Protein AF-A0A4R6VI00-F1 (afdb_monomer_lite)

Organism: NCBI:txid663603

Sequence (120 aa):
MITNRDLDVIGLRDLDGFAAPARTASPDEVTYELLREVPPSRDGWSLLCRRNGRVSWSMPLAPRGAAPRVRPAVAQAVAVRVLTEQGVFVSGWNHVAGTDDVTDEHFVARRPHAAPILPV

Radius of gyration: 21.89 Å; chains: 1; bounding box: 39×68×44 Å

Foldseek 3Di:
DDDDDDDDDDDDDDDDDDPDPPPPCDQFFKKKKWFQFDPPDQLGIKIFIDGPNHTPDMDRCCVQPPGNPDDPVVSQVSNQVVCVVVVAHWPDWDWDCDPDPGTPTMTMTGGPPDDPPDDD

pLDDT: mean 71.73, std 20.78, range [34.47, 93.62]

Structure (mmCIF, N/CA/C/O backbone):
data_AF-A0A4R6VI00-F1
#
_entry.id   AF-A0A4R6VI00-F1
#
loop_
_atom_site.group_PDB
_atom_site.id
_atom_site.type_symbol
_atom_site.label_atom_id
_atom_site.label_alt_id
_atom_site.label_comp_id
_atom_site.label_asym_id
_atom_site.label_entity_id
_atom_site.label_seq_id
_atom_site.pdbx_PDB_ins_code
_atom_site.Cartn_x
_atom_site.Cartn_y
_atom_site.Cartn_z
_atom_site.occupancy
_atom_site.B_iso_or_equiv
_atom_site.auth_seq_id
_atom_site.auth_comp_id
_atom_site.auth_asym_id
_atom_site.auth_atom_id
_atom_site.pdbx_PDB_model_num
ATOM 1 N N . MET A 1 1 ? 21.320 57.797 32.669 1.00 36.22 1 MET A N 1
ATOM 2 C CA . MET A 1 1 ? 22.349 56.748 32.823 1.00 36.22 1 MET A CA 1
ATOM 3 C C . MET A 1 1 ? 21.803 55.508 32.125 1.00 36.22 1 MET A C 1
ATOM 5 O O . MET A 1 1 ? 20.721 55.097 32.514 1.00 36.22 1 MET A O 1
ATOM 9 N N . ILE A 1 2 ? 22.519 55.025 31.089 1.00 42.50 2 ILE A N 1
ATOM 10 C CA . ILE A 1 2 ? 22.204 53.926 30.130 1.00 42.50 2 ILE A CA 1
ATOM 11 C C . ILE A 1 2 ? 20.998 54.198 29.193 1.00 42.50 2 ILE A C 1
ATOM 13 O O . ILE A 1 2 ? 19.931 54.529 29.685 1.00 42.50 2 ILE A O 1
ATOM 17 N N . THR A 1 3 ? 21.019 53.986 27.865 1.00 42.72 3 THR A N 1
ATOM 18 C CA . THR A 1 3 ? 21.888 54.415 26.732 1.00 42.72 3 THR A CA 1
ATOM 19 C C . THR A 1 3 ? 21.139 54.116 25.412 1.00 42.72 3 THR A C 1
ATOM 21 O O . THR A 1 3 ? 20.257 53.267 25.390 1.00 42.72 3 THR A O 1
ATOM 24 N N . ASN A 1 4 ? 21.510 54.826 24.340 1.00 40.28 4 ASN A N 1
ATOM 25 C CA . ASN A 1 4 ? 21.042 54.737 22.944 1.00 40.28 4 ASN A CA 1
ATOM 26 C C . ASN A 1 4 ? 21.112 53.349 22.255 1.00 40.28 4 ASN A C 1
ATOM 28 O O . ASN A 1 4 ? 21.954 52.537 22.635 1.00 40.28 4 ASN A O 1
ATOM 32 N N . ARG A 1 5 ? 20.402 53.274 21.103 1.00 44.25 5 ARG A N 1
ATOM 33 C CA . ARG A 1 5 ? 20.528 52.385 19.911 1.00 44.25 5 ARG A CA 1
ATOM 34 C C . ARG A 1 5 ? 19.701 51.093 19.986 1.00 44.25 5 ARG A C 1
ATOM 36 O O . ARG A 1 5 ? 19.936 50.280 20.863 1.00 44.25 5 ARG A O 1
ATOM 43 N N . ASP A 1 6 ? 18.679 50.872 19.161 1.00 47.03 6 ASP A N 1
ATOM 44 C CA . ASP A 1 6 ? 18.647 51.036 17.701 1.00 47.03 6 ASP A CA 1
ATOM 45 C C . ASP A 1 6 ? 17.244 51.444 17.201 1.00 47.03 6 ASP A C 1
ATOM 47 O O . ASP A 1 6 ? 16.224 50.901 17.625 1.00 47.03 6 ASP A O 1
ATOM 51 N N . LEU A 1 7 ? 17.228 52.433 16.312 1.00 44.97 7 LEU A N 1
ATOM 52 C CA . LEU A 1 7 ? 16.102 52.914 15.512 1.00 44.97 7 LEU A CA 1
ATOM 53 C C . LEU A 1 7 ? 16.309 52.392 14.077 1.00 44.97 7 LEU A C 1
ATOM 55 O O . LEU A 1 7 ? 17.442 52.101 13.710 1.00 44.97 7 LEU A O 1
ATOM 59 N N . ASP A 1 8 ? 15.224 52.391 13.301 1.00 43.56 8 ASP A N 1
ATOM 60 C CA . ASP A 1 8 ? 15.096 52.173 11.847 1.00 43.56 8 ASP A CA 1
ATOM 61 C C . ASP A 1 8 ? 14.658 50.765 11.388 1.00 43.56 8 ASP A C 1
ATOM 63 O O . ASP A 1 8 ? 15.335 49.762 11.575 1.00 43.56 8 ASP A O 1
ATOM 67 N N . VAL A 1 9 ? 13.388 50.624 10.971 1.00 38.69 9 VAL A N 1
ATOM 68 C CA . VAL A 1 9 ? 12.886 50.862 9.591 1.00 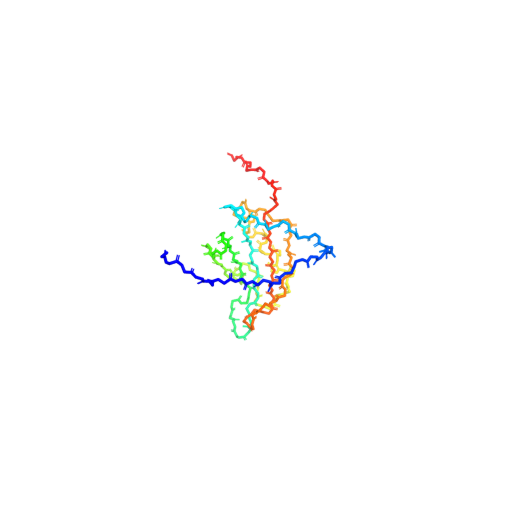38.69 9 VAL A CA 1
ATOM 69 C C . VAL A 1 9 ? 13.310 49.695 8.700 1.00 38.69 9 VAL A C 1
ATOM 71 O O . VAL A 1 9 ? 14.484 49.480 8.450 1.00 38.69 9 VAL A O 1
ATOM 74 N N . ILE A 1 10 ? 12.385 48.800 8.356 1.00 40.91 10 ILE A N 1
ATOM 75 C CA . ILE A 1 10 ? 11.596 48.748 7.105 1.00 40.91 10 ILE A CA 1
ATOM 76 C C . ILE A 1 10 ? 10.419 47.793 7.403 1.00 40.91 10 ILE A C 1
ATOM 78 O O . ILE A 1 10 ? 10.645 46.754 8.010 1.00 4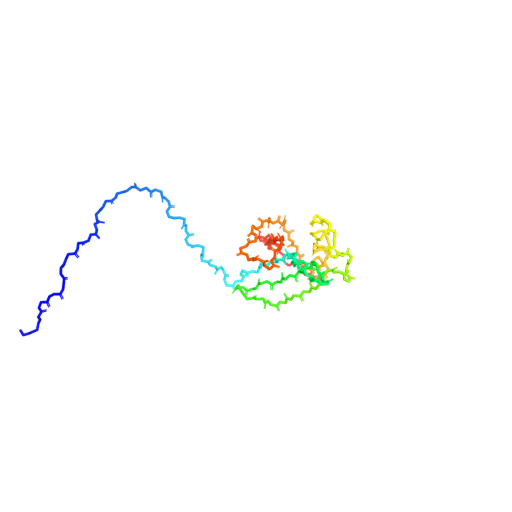0.91 10 ILE A O 1
ATOM 82 N N . GLY A 1 11 ? 9.148 47.969 7.049 1.00 35.41 11 GLY A N 1
ATOM 83 C CA . GLY A 1 11 ? 8.366 48.882 6.213 1.00 35.41 11 GLY A CA 1
ATOM 84 C C . GLY A 1 11 ? 6.962 48.240 6.192 1.00 35.41 11 GLY A C 1
ATOM 85 O O . GLY A 1 11 ? 6.840 47.031 6.039 1.00 35.41 11 GLY A O 1
ATOM 86 N N . LEU A 1 12 ? 5.931 48.891 6.725 1.00 38.78 12 LEU A N 1
ATOM 87 C CA . LEU A 1 12 ? 4.884 49.592 5.974 1.00 38.78 12 LEU A CA 1
ATOM 88 C C . LEU A 1 12 ? 4.499 48.950 4.620 1.00 38.78 12 LEU A C 1
ATOM 90 O O . LEU A 1 12 ? 5.336 48.920 3.722 1.00 38.78 12 LEU A O 1
ATOM 94 N N . ARG A 1 13 ? 3.186 48.667 4.475 1.00 36.41 13 ARG A N 1
ATOM 95 C CA . ARG A 1 13 ? 2.401 48.493 3.225 1.00 36.41 13 ARG A CA 1
ATOM 96 C C . ARG A 1 13 ? 2.624 47.181 2.474 1.00 36.41 13 ARG A C 1
ATOM 98 O O . ARG A 1 13 ? 3.738 46.710 2.368 1.00 36.41 13 ARG A O 1
ATOM 105 N N . ASP A 1 14 ? 1.648 46.555 1.844 1.00 37.06 14 ASP A N 1
ATOM 106 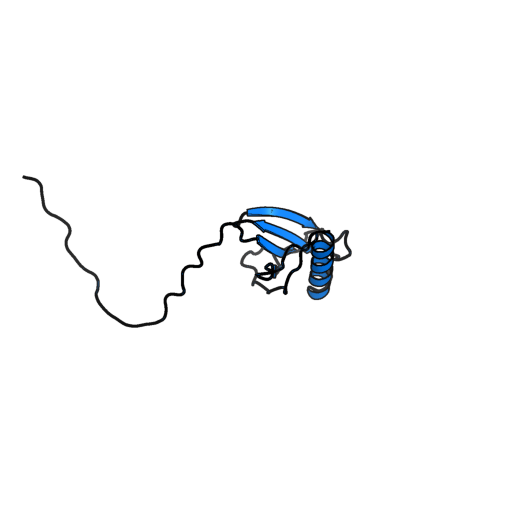C CA . ASP A 1 14 ? 0.194 46.675 1.702 1.00 37.06 14 ASP A CA 1
ATOM 107 C C . ASP A 1 14 ? -0.172 45.390 0.926 1.00 37.06 14 ASP A C 1
ATOM 109 O O . ASP A 1 14 ? 0.642 44.929 0.130 1.00 37.06 14 ASP A O 1
ATOM 113 N N . LEU A 1 15 ? -1.362 44.835 1.156 1.00 47.31 15 LEU A N 1
ATOM 114 C CA . LEU A 1 15 ? -2.135 44.041 0.188 1.00 47.31 15 LEU A CA 1
ATOM 115 C C . LEU A 1 15 ? -1.378 43.020 -0.694 1.00 47.31 15 LEU A C 1
ATOM 117 O O . LEU A 1 15 ? -0.999 43.352 -1.806 1.00 47.31 15 LEU A O 1
ATOM 121 N N . ASP A 1 16 ? -1.309 41.750 -0.283 1.00 40.22 16 ASP A N 1
ATOM 122 C CA . ASP A 1 16 ? -1.658 40.647 -1.196 1.00 40.22 16 ASP A CA 1
ATOM 123 C C . ASP A 1 16 ? -1.768 39.294 -0.476 1.00 40.22 16 ASP A C 1
ATOM 125 O O . ASP A 1 16 ? -0.883 38.887 0.272 1.00 40.22 16 ASP A O 1
ATOM 129 N N . GLY A 1 17 ? -2.874 38.596 -0.741 1.00 36.78 17 GLY A N 1
ATOM 130 C CA . GLY A 1 17 ? -2.971 37.138 -0.678 1.00 36.78 17 GLY A CA 1
ATOM 131 C C . GLY A 1 17 ? -2.881 36.459 0.691 1.00 36.78 17 GLY A C 1
ATOM 132 O O . GLY A 1 17 ? -1.803 36.104 1.146 1.00 36.78 17 GLY A O 1
ATOM 133 N N . PHE A 1 18 ? -4.047 36.160 1.279 1.00 34.47 18 PHE A N 1
ATOM 134 C CA . PHE A 1 18 ? -4.330 34.963 2.091 1.00 34.47 18 PHE A CA 1
ATOM 135 C C . PHE A 1 18 ? -3.094 34.162 2.553 1.00 34.47 18 PHE A C 1
ATOM 137 O O . PHE A 1 18 ? -2.713 33.167 1.931 1.00 34.47 18 PHE A O 1
ATOM 144 N N . ALA A 1 19 ? -2.508 34.543 3.690 1.00 37.38 19 ALA A N 1
ATOM 145 C CA . ALA A 1 19 ? -1.623 33.645 4.417 1.00 37.38 19 ALA A CA 1
ATOM 146 C C . ALA A 1 19 ? -2.465 32.436 4.848 1.00 37.38 19 ALA A C 1
ATOM 148 O O . ALA A 1 19 ? -3.330 32.541 5.721 1.00 37.38 19 ALA A O 1
ATOM 149 N N . ALA A 1 20 ? -2.271 31.309 4.158 1.00 44.16 20 ALA A N 1
ATOM 150 C CA . ALA A 1 20 ? -2.925 30.050 4.473 1.00 44.16 20 ALA A CA 1
ATOM 151 C C . ALA A 1 20 ? -2.788 29.771 5.979 1.00 44.16 20 ALA A C 1
ATOM 153 O O . ALA A 1 20 ? -1.702 29.991 6.528 1.00 44.16 20 ALA A O 1
ATOM 154 N N . PRO A 1 21 ? -3.846 29.297 6.667 1.00 40.94 21 PRO A N 1
ATOM 155 C CA . PRO A 1 21 ? -3.729 28.986 8.080 1.00 40.94 21 PRO A CA 1
ATOM 156 C C . PRO A 1 21 ? -2.604 27.966 8.234 1.00 40.94 21 PRO A C 1
ATOM 158 O O . PRO A 1 21 ? -2.632 26.905 7.602 1.00 40.94 21 PRO A O 1
ATOM 161 N N . ALA A 1 22 ? -1.600 28.310 9.043 1.00 42.28 22 ALA A N 1
ATOM 162 C CA . ALA A 1 22 ? -0.585 27.370 9.479 1.00 42.28 22 ALA A CA 1
ATOM 163 C C . ALA A 1 22 ? -1.332 26.141 10.003 1.00 42.28 22 ALA A C 1
ATOM 165 O O . ALA A 1 22 ? -2.048 26.233 11.000 1.00 42.28 22 ALA A O 1
ATOM 166 N N . ARG A 1 23 ? -1.254 25.022 9.268 1.00 41.88 23 ARG A N 1
ATOM 167 C CA . ARG A 1 23 ? -1.859 23.755 9.676 1.00 41.88 23 ARG A CA 1
ATOM 168 C C . ARG A 1 23 ? -1.226 23.407 11.012 1.00 41.88 23 ARG A C 1
ATOM 170 O O . ARG A 1 23 ? -0.093 22.939 11.053 1.00 41.88 23 ARG A O 1
ATOM 177 N N . THR A 1 24 ? -1.938 23.672 12.098 1.00 41.44 24 THR A N 1
ATOM 178 C CA . THR A 1 24 ? -1.665 23.075 13.394 1.00 41.44 24 THR A CA 1
ATOM 179 C C . THR A 1 24 ? -1.723 21.576 13.156 1.00 41.44 24 THR A C 1
ATOM 181 O O . THR A 1 24 ? -2.804 21.015 12.984 1.00 41.44 24 THR A O 1
ATOM 184 N N . ALA A 1 25 ? -0.550 20.952 13.018 1.00 44.84 25 ALA A N 1
ATOM 185 C CA . ALA A 1 25 ? -0.426 19.511 12.907 1.00 44.84 25 ALA A CA 1
ATOM 186 C C . ALA A 1 25 ? -1.166 18.932 14.112 1.00 44.84 25 ALA A C 1
ATOM 188 O O . ALA A 1 25 ? -0.789 19.165 15.263 1.00 44.84 25 ALA A O 1
ATOM 189 N N . SER A 1 26 ? -2.306 18.299 13.843 1.00 49.97 26 SER A N 1
ATOM 190 C CA . SER A 1 26 ? -3.115 17.695 14.888 1.00 49.97 26 SER A CA 1
ATOM 191 C C . SER A 1 26 ? -2.228 16.667 15.600 1.00 49.97 26 SER A C 1
ATOM 193 O O . SER A 1 26 ? -1.516 15.936 14.911 1.00 49.97 26 SER A O 1
ATOM 195 N N . PRO A 1 27 ? -2.235 16.582 16.941 1.00 52.47 27 PRO A N 1
ATOM 196 C CA . PRO A 1 27 ? -1.353 15.685 17.700 1.00 52.47 27 PRO A CA 1
ATOM 197 C C . PRO A 1 27 ? -1.535 14.182 17.391 1.00 52.47 27 PRO A C 1
ATOM 199 O O . PRO A 1 27 ? -0.813 13.353 17.950 1.00 52.47 27 PRO A O 1
ATOM 202 N N . ASP A 1 28 ? -2.457 13.832 16.488 1.00 63.81 28 ASP A N 1
ATOM 203 C CA . ASP A 1 28 ? -2.677 12.487 15.959 1.00 63.81 28 ASP A CA 1
ATOM 204 C C . ASP A 1 28 ? -2.661 12.431 14.414 1.00 63.81 28 ASP A C 1
ATOM 206 O O . ASP A 1 28 ? -3.419 11.685 13.789 1.00 63.81 28 ASP A O 1
ATOM 210 N N . GLU A 1 29 ? -1.821 13.241 13.755 1.00 76.25 29 GLU A N 1
ATOM 211 C CA . GLU A 1 29 ? -1.640 13.138 12.301 1.00 76.25 29 GLU A CA 1
ATOM 212 C C . GLU A 1 29 ? -0.888 11.837 11.968 1.00 76.25 29 GLU A C 1
ATOM 214 O O . GLU A 1 29 ? 0.340 11.733 12.071 1.00 76.25 29 GLU A O 1
ATOM 219 N N . VAL A 1 30 ? -1.663 10.820 11.583 1.00 84.81 30 VAL A N 1
ATOM 220 C CA . VAL A 1 30 ? -1.176 9.547 11.048 1.00 84.81 30 VAL A CA 1
ATOM 221 C C . VAL A 1 30 ? -1.250 9.583 9.525 1.00 84.81 30 VAL A C 1
ATOM 223 O O . VAL A 1 30 ? -2.315 9.790 8.938 1.00 84.81 30 VAL A O 1
ATOM 226 N N . THR A 1 31 ? -0.106 9.351 8.894 1.00 88.44 31 THR A N 1
ATOM 227 C CA . THR A 1 31 ? 0.073 9.330 7.444 1.00 88.44 31 THR A CA 1
ATOM 228 C C . THR A 1 31 ? 0.630 7.976 7.020 1.00 88.44 31 THR A C 1
ATOM 230 O O . THR A 1 31 ? 1.503 7.431 7.691 1.00 88.44 31 THR A O 1
ATOM 233 N N . TYR A 1 32 ? 0.144 7.437 5.906 1.00 90.75 32 TYR A N 1
ATOM 234 C CA . TYR A 1 32 ? 0.669 6.214 5.307 1.00 90.75 32 TYR A CA 1
ATOM 235 C C . TYR A 1 32 ? 1.391 6.560 4.016 1.00 90.75 32 TYR A C 1
ATOM 237 O O . TYR A 1 32 ? 0.838 7.243 3.157 1.00 90.75 32 TYR A O 1
ATOM 245 N N . GLU A 1 33 ? 2.620 6.095 3.880 1.00 92.12 33 GLU A N 1
ATOM 246 C CA . GLU A 1 33 ? 3.480 6.394 2.743 1.00 92.12 33 GLU A CA 1
ATOM 247 C C . GLU A 1 33 ? 3.797 5.092 2.013 1.00 92.12 33 GLU A C 1
ATOM 249 O O . GLU A 1 33 ? 4.122 4.081 2.630 1.00 92.12 33 GLU A O 1
ATOM 254 N N . LEU A 1 34 ? 3.676 5.110 0.696 1.00 91.69 34 LEU A N 1
ATOM 255 C CA . LEU A 1 34 ? 4.063 4.029 -0.190 1.00 91.69 34 LEU A CA 1
ATOM 256 C C . LEU A 1 34 ? 5.245 4.526 -1.014 1.00 91.69 34 LEU A C 1
ATOM 258 O O . LEU A 1 34 ? 5.105 5.468 -1.793 1.00 91.69 34 LEU A O 1
ATOM 262 N N . LEU A 1 35 ? 6.397 3.896 -0.821 1.00 91.19 35 LEU A N 1
ATOM 263 C CA . LEU A 1 35 ? 7.660 4.289 -1.435 1.00 91.19 35 LEU A CA 1
ATOM 264 C C . LEU A 1 35 ? 8.120 3.206 -2.402 1.00 91.19 35 LEU A C 1
ATOM 266 O O . LEU A 1 35 ? 8.092 2.021 -2.059 1.00 91.19 35 LEU A O 1
ATOM 270 N N . ARG A 1 36 ? 8.568 3.622 -3.586 1.00 87.81 36 ARG A N 1
ATOM 271 C CA . ARG A 1 36 ? 9.363 2.798 -4.491 1.00 87.81 36 ARG A CA 1
ATOM 272 C C . ARG A 1 36 ? 10.826 3.177 -4.344 1.00 87.81 36 ARG A C 1
ATOM 274 O O . ARG A 1 36 ? 11.242 4.248 -4.784 1.00 87.81 36 ARG A O 1
ATOM 281 N N . GLU A 1 37 ? 11.599 2.294 -3.739 1.00 81.31 37 GLU A N 1
ATOM 282 C CA . GLU A 1 37 ? 13.040 2.470 -3.623 1.00 81.31 37 GLU A CA 1
ATOM 283 C C . GLU A 1 37 ? 13.701 2.349 -5.003 1.00 81.31 37 GLU A C 1
ATOM 285 O O . GLU A 1 37 ? 13.343 1.488 -5.817 1.00 81.31 37 GLU A O 1
ATOM 290 N N . VAL A 1 38 ? 14.667 3.228 -5.278 1.00 68.62 38 VAL A N 1
ATOM 291 C CA . VAL A 1 38 ? 15.429 3.195 -6.530 1.00 68.62 38 VAL A CA 1
ATOM 292 C C . VAL A 1 38 ? 16.266 1.901 -6.578 1.00 68.62 38 VAL A C 1
ATOM 294 O O . VAL A 1 38 ? 16.842 1.483 -5.564 1.00 68.62 38 VAL A O 1
ATOM 297 N N . PRO A 1 39 ? 16.356 1.215 -7.736 1.00 61.47 39 PRO A N 1
ATOM 298 C CA . PRO A 1 39 ? 17.279 0.096 -7.908 1.00 61.47 39 PRO A CA 1
ATOM 299 C C . PRO A 1 39 ? 18.707 0.486 -7.480 1.00 61.47 39 PRO A C 1
ATOM 301 O O . PRO A 1 39 ? 19.173 1.560 -7.855 1.00 61.47 39 PRO A O 1
ATOM 304 N N . PRO A 1 40 ? 19.428 -0.365 -6.728 1.00 59.69 40 PRO A N 1
ATOM 305 C CA . PRO A 1 40 ? 19.298 -1.821 -6.689 1.00 59.69 40 PRO A CA 1
ATOM 306 C C . PRO A 1 40 ? 18.498 -2.384 -5.500 1.00 59.69 40 PRO A C 1
ATOM 308 O O . PRO A 1 40 ? 18.674 -3.564 -5.184 1.00 59.69 40 PRO A O 1
ATOM 311 N N . SER A 1 41 ? 17.641 -1.591 -4.842 1.00 65.19 41 SER A N 1
ATOM 312 C CA . SER A 1 41 ? 16.757 -2.103 -3.783 1.00 65.19 41 SER A CA 1
ATOM 313 C C . SER A 1 41 ? 16.058 -3.399 -4.215 1.00 65.19 41 SER A C 1
ATOM 315 O O . SER A 1 41 ? 15.409 -3.467 -5.264 1.00 65.19 41 SER A O 1
ATOM 317 N N . ARG A 1 42 ? 16.231 -4.460 -3.415 1.00 62.66 42 ARG A N 1
ATOM 318 C CA . ARG A 1 42 ? 15.592 -5.762 -3.660 1.00 62.66 42 ARG A CA 1
ATOM 319 C C . ARG A 1 42 ? 14.123 -5.769 -3.253 1.00 62.66 42 ARG A C 1
ATOM 321 O O . ARG A 1 42 ? 13.375 -6.593 -3.774 1.00 62.66 42 ARG A O 1
ATOM 328 N N . ASP A 1 43 ? 13.734 -4.879 -2.346 1.00 69.81 43 ASP A N 1
ATOM 329 C CA . ASP A 1 43 ? 12.399 -4.856 -1.752 1.00 69.81 43 ASP A CA 1
ATOM 330 C C . ASP A 1 43 ? 11.404 -4.089 -2.631 1.00 69.81 43 ASP A C 1
ATOM 332 O O . ASP A 1 43 ? 10.235 -4.473 -2.731 1.00 69.81 43 ASP A O 1
ATOM 336 N N . GLY A 1 44 ? 11.888 -3.080 -3.365 1.00 85.56 44 GLY A N 1
ATOM 337 C CA . GLY A 1 44 ? 11.125 -2.327 -4.352 1.00 85.56 44 GLY A CA 1
ATOM 338 C C . GLY A 1 44 ? 10.060 -1.442 -3.721 1.00 85.56 44 GLY A C 1
ATOM 339 O O . GLY A 1 44 ? 10.284 -0.248 -3.578 1.00 85.56 44 GLY A O 1
ATOM 340 N N . TRP A 1 45 ? 8.910 -2.013 -3.354 1.00 91.19 45 TRP A N 1
ATOM 341 C CA . TRP A 1 45 ? 7.797 -1.277 -2.748 1.00 91.19 45 TRP A CA 1
ATOM 342 C C . TRP A 1 45 ? 7.746 -1.476 -1.234 1.00 91.19 45 TRP A C 1
ATOM 344 O O . TRP A 1 45 ? 7.613 -2.605 -0.754 1.00 91.19 45 TRP A O 1
ATOM 354 N N . SER A 1 46 ? 7.735 -0.370 -0.497 1.00 91.88 46 SER A N 1
ATOM 355 C CA . SER A 1 46 ? 7.659 -0.341 0.963 1.00 91.88 46 SER A CA 1
ATOM 356 C C . SER A 1 46 ? 6.466 0.491 1.422 1.00 91.88 46 SER A C 1
ATOM 358 O O . SER A 1 46 ? 6.220 1.584 0.913 1.00 91.88 46 SER A O 1
ATOM 360 N N . LEU A 1 47 ? 5.724 -0.025 2.402 1.00 92.50 47 LEU A N 1
ATOM 361 C CA . LEU A 1 47 ? 4.639 0.681 3.078 1.00 92.50 47 LEU A CA 1
ATOM 362 C C . LEU A 1 47 ? 5.126 1.158 4.443 1.00 92.50 47 LEU A C 1
ATOM 364 O O . LEU A 1 47 ? 5.623 0.365 5.242 1.00 92.50 47 LEU A O 1
ATOM 368 N N . LEU A 1 48 ? 4.973 2.447 4.712 1.00 92.31 48 LEU A N 1
ATOM 369 C CA . LEU A 1 48 ? 5.382 3.094 5.945 1.00 92.31 48 LEU A CA 1
ATOM 370 C C . LEU A 1 48 ? 4.175 3.738 6.612 1.00 92.31 48 LEU A C 1
ATOM 372 O O . LEU A 1 48 ? 3.285 4.279 5.959 1.00 92.31 48 LEU A O 1
ATOM 376 N N . CYS A 1 49 ? 4.183 3.731 7.936 1.00 89.50 49 CYS A N 1
ATOM 377 C CA . CYS A 1 49 ? 3.292 4.547 8.739 1.00 89.50 49 CYS A CA 1
ATOM 378 C C . CYS A 1 49 ? 4.114 5.611 9.448 1.00 89.50 49 CYS A C 1
ATOM 380 O O . CYS A 1 49 ? 5.063 5.295 10.172 1.00 89.50 49 CYS A O 1
ATOM 382 N N . ARG A 1 50 ? 3.730 6.873 9.270 1.00 88.19 50 ARG A N 1
ATOM 383 C CA . ARG A 1 50 ? 4.267 8.002 10.014 1.00 88.19 50 ARG A CA 1
ATOM 384 C C . ARG A 1 50 ? 3.230 8.546 10.977 1.00 88.19 50 ARG A C 1
ATOM 386 O O . ARG A 1 50 ? 2.099 8.825 10.592 1.00 88.19 50 ARG A O 1
ATOM 393 N N . ARG A 1 51 ? 3.643 8.753 12.224 1.00 84.62 51 ARG A N 1
ATOM 394 C CA . ARG A 1 51 ? 2.856 9.431 13.254 1.00 84.62 51 ARG A CA 1
ATOM 395 C C . ARG A 1 51 ? 3.624 10.658 13.713 1.00 84.62 51 ARG A C 1
ATOM 397 O O . ARG A 1 51 ? 4.772 10.532 14.138 1.00 84.62 51 ARG A O 1
ATOM 404 N N . ASN A 1 52 ? 3.016 11.837 13.600 1.00 83.25 52 ASN A N 1
ATOM 405 C CA . ASN A 1 52 ? 3.642 13.112 13.975 1.00 83.25 52 ASN A CA 1
ATOM 406 C C . ASN A 1 52 ? 5.030 13.305 13.324 1.00 83.25 52 ASN A C 1
ATOM 408 O O . ASN A 1 52 ? 6.004 13.672 13.980 1.00 83.25 52 ASN A O 1
ATOM 412 N N . GLY A 1 53 ? 5.137 12.966 12.034 1.00 80.81 53 GLY A N 1
ATOM 413 C CA . GLY A 1 53 ? 6.372 13.080 11.247 1.00 80.81 53 GLY A CA 1
ATOM 414 C C . GLY A 1 53 ? 7.440 12.013 11.521 1.00 80.81 53 GLY A C 1
ATOM 415 O O . GLY A 1 53 ? 8.461 11.999 10.841 1.00 80.81 53 GLY A O 1
ATOM 416 N N . ARG A 1 54 ? 7.226 11.090 12.468 1.00 82.50 54 ARG A N 1
ATOM 417 C CA . ARG A 1 54 ? 8.160 9.990 12.760 1.00 82.50 54 ARG A CA 1
ATOM 418 C C . ARG A 1 54 ? 7.653 8.679 12.185 1.00 82.50 54 ARG A C 1
ATOM 420 O O . ARG A 1 54 ? 6.470 8.373 12.311 1.00 82.50 54 ARG A O 1
ATOM 427 N N . VAL A 1 55 ? 8.549 7.887 11.596 1.00 86.62 55 VAL A N 1
ATOM 428 C CA . VAL A 1 55 ? 8.226 6.525 11.147 1.00 86.62 55 VAL A CA 1
ATOM 429 C C . VAL A 1 55 ? 7.897 5.677 12.373 1.00 86.62 55 VAL A C 1
ATOM 431 O O . VAL A 1 55 ? 8.742 5.471 13.238 1.00 86.62 55 VAL A O 1
ATOM 434 N N . SER A 1 56 ? 6.649 5.224 12.454 1.00 88.44 56 SER A N 1
ATOM 435 C CA . SER A 1 56 ? 6.176 4.321 13.500 1.00 88.44 56 SER A CA 1
ATOM 436 C C . SER A 1 56 ? 6.462 2.867 13.144 1.00 88.44 56 SER A C 1
ATOM 438 O O . SER A 1 56 ? 6.763 2.078 14.033 1.00 88.44 56 SER A O 1
ATOM 440 N N . TRP A 1 57 ? 6.331 2.510 11.867 1.00 89.75 57 TRP A N 1
ATOM 441 C CA . TRP A 1 57 ? 6.674 1.195 11.332 1.00 89.75 57 TRP A CA 1
ATOM 442 C C . TRP A 1 57 ? 6.864 1.270 9.814 1.00 89.75 57 TRP A C 1
ATOM 444 O O . TRP A 1 57 ? 6.366 2.191 9.160 1.00 89.75 57 TRP A O 1
ATOM 454 N N . SER A 1 58 ? 7.563 0.281 9.262 1.00 90.25 58 SER A N 1
ATOM 455 C CA . SER A 1 58 ? 7.710 0.053 7.825 1.00 90.25 58 SER A CA 1
ATOM 456 C C . SER A 1 58 ? 7.604 -1.439 7.512 1.00 90.25 58 SER A C 1
ATOM 458 O O . SER A 1 58 ? 7.914 -2.281 8.357 1.00 90.25 58 SER A O 1
ATOM 460 N N . MET A 1 59 ? 7.144 -1.780 6.309 1.00 90.00 59 MET A N 1
ATOM 461 C CA . MET A 1 59 ? 7.169 -3.155 5.822 1.00 90.00 59 MET A CA 1
ATOM 462 C C . MET A 1 59 ? 7.363 -3.235 4.302 1.00 90.00 59 MET A C 1
ATOM 464 O O . MET A 1 59 ? 6.763 -2.439 3.572 1.00 90.00 59 MET A O 1
ATOM 468 N N . PRO A 1 60 ? 8.120 -4.228 3.808 1.00 92.00 60 PRO A N 1
ATOM 469 C CA . PRO A 1 60 ? 8.205 -4.504 2.382 1.00 92.00 60 PRO A CA 1
ATOM 470 C C . PRO A 1 60 ? 6.903 -5.140 1.882 1.00 92.00 60 PRO A C 1
ATOM 472 O O . PRO A 1 60 ? 6.305 -5.996 2.545 1.00 92.00 60 PRO A O 1
ATOM 475 N N . LEU A 1 61 ? 6.472 -4.758 0.681 1.00 90.88 61 LEU A N 1
ATOM 476 C CA . LEU A 1 61 ? 5.270 -5.299 0.042 1.00 90.88 61 LEU A CA 1
ATOM 477 C C . LEU A 1 61 ? 5.561 -6.454 -0.930 1.00 90.88 61 LEU A C 1
ATOM 479 O O . LEU A 1 61 ? 4.625 -7.156 -1.327 1.00 90.88 61 LEU A O 1
ATOM 483 N N . ALA A 1 62 ? 6.829 -6.720 -1.262 1.00 89.31 62 ALA A N 1
ATOM 484 C CA . ALA A 1 62 ? 7.216 -7.852 -2.110 1.00 89.31 62 ALA A CA 1
ATOM 485 C C . ALA A 1 62 ? 6.679 -9.212 -1.607 1.00 89.31 62 ALA A C 1
ATOM 487 O O . ALA A 1 62 ? 6.061 -9.922 -2.406 1.00 89.31 62 ALA A O 1
ATOM 488 N N . PRO A 1 63 ? 6.758 -9.559 -0.302 1.00 87.44 63 PRO A N 1
ATOM 489 C CA . PRO A 1 63 ? 6.189 -10.809 0.221 1.00 87.44 63 PRO A CA 1
ATOM 490 C C . PRO A 1 63 ? 4.653 -10.869 0.179 1.00 87.44 63 PRO A C 1
ATOM 492 O O . PRO A 1 63 ? 4.068 -11.927 0.395 1.00 87.44 63 PRO A O 1
ATOM 495 N N . ARG A 1 64 ? 3.985 -9.734 -0.061 1.00 86.50 64 ARG A N 1
ATOM 496 C CA . ARG A 1 64 ? 2.520 -9.588 -0.090 1.00 86.50 64 ARG A CA 1
ATOM 497 C C . ARG A 1 64 ? 1.961 -9.452 -1.508 1.00 86.50 64 ARG A C 1
ATOM 499 O O . ARG A 1 64 ? 0.765 -9.224 -1.673 1.00 86.50 64 ARG A O 1
ATOM 506 N N . GLY A 1 65 ? 2.809 -9.624 -2.524 1.00 84.25 65 GLY A N 1
ATOM 507 C CA . GLY A 1 65 ? 2.413 -9.632 -3.932 1.00 84.25 65 GLY A CA 1
ATOM 508 C C . GLY A 1 65 ? 2.718 -8.344 -4.698 1.00 84.25 65 GLY A C 1
ATOM 509 O O . GLY A 1 65 ? 2.434 -8.288 -5.893 1.00 84.25 65 GLY A O 1
ATOM 510 N N . ALA A 1 66 ? 3.332 -7.332 -4.074 1.00 88.00 66 ALA A N 1
ATOM 511 C CA . ALA A 1 66 ? 3.848 -6.166 -4.794 1.00 88.00 66 ALA A CA 1
ATOM 512 C C . ALA A 1 66 ? 5.343 -6.347 -5.086 1.00 88.00 66 ALA A C 1
ATOM 514 O O . ALA A 1 66 ? 6.201 -5.790 -4.406 1.00 88.00 66 ALA A O 1
ATOM 515 N N . ALA A 1 67 ? 5.656 -7.172 -6.087 1.00 86.06 67 ALA A N 1
ATOM 516 C CA . ALA A 1 67 ? 7.038 -7.382 -6.511 1.00 86.06 67 ALA A CA 1
ATOM 517 C C . ALA A 1 67 ? 7.706 -6.053 -6.936 1.00 86.06 67 ALA A C 1
ATOM 519 O O . ALA A 1 67 ? 7.010 -5.143 -7.386 1.00 86.06 67 ALA A O 1
ATOM 520 N N . PRO A 1 68 ? 9.044 -5.933 -6.904 1.00 83.94 68 PRO A N 1
ATOM 521 C CA . PRO A 1 68 ? 9.724 -4.648 -7.105 1.00 83.94 68 PRO A CA 1
ATOM 522 C C . PRO A 1 68 ? 9.400 -3.908 -8.410 1.00 83.94 68 PRO A C 1
ATOM 524 O O . PRO A 1 68 ? 9.515 -2.692 -8.484 1.00 83.94 68 PRO A O 1
ATOM 527 N N . ARG A 1 69 ? 8.991 -4.640 -9.453 1.00 84.00 69 ARG A N 1
ATOM 528 C CA . ARG A 1 69 ? 8.705 -4.103 -10.793 1.00 84.00 69 ARG A CA 1
ATOM 529 C C . ARG A 1 69 ? 7.214 -3.944 -11.096 1.00 84.00 69 ARG A C 1
ATOM 531 O O . ARG A 1 69 ? 6.857 -3.701 -12.248 1.00 84.00 69 ARG A O 1
ATOM 538 N N . VAL A 1 70 ? 6.327 -4.147 -10.118 1.00 89.06 70 VAL A N 1
ATOM 539 C CA . VAL A 1 70 ? 4.892 -3.949 -10.361 1.00 89.06 70 VAL A CA 1
ATOM 540 C C . VAL A 1 70 ? 4.579 -2.471 -10.536 1.00 89.06 70 VAL A C 1
ATOM 542 O O . VAL A 1 70 ? 5.260 -1.601 -9.996 1.00 89.06 70 VAL A O 1
ATOM 545 N N . ARG A 1 71 ? 3.512 -2.198 -11.289 1.00 90.12 71 ARG A N 1
ATOM 546 C CA . ARG A 1 71 ? 3.013 -0.838 -11.494 1.00 90.12 71 ARG A CA 1
ATOM 547 C C . ARG A 1 71 ? 2.531 -0.233 -10.166 1.00 90.12 71 ARG A C 1
ATOM 549 O O . ARG A 1 71 ? 1.977 -0.977 -9.351 1.00 90.12 71 ARG A O 1
ATOM 556 N N . PRO A 1 72 ? 2.593 1.099 -10.003 1.00 90.56 72 PRO A N 1
ATOM 557 C CA . PRO A 1 72 ? 2.122 1.794 -8.802 1.00 90.56 72 PRO A CA 1
ATOM 558 C C . PRO A 1 72 ? 0.712 1.409 -8.377 1.00 90.56 72 PRO A C 1
ATOM 560 O O . PRO A 1 72 ? 0.468 1.146 -7.208 1.00 90.56 72 PRO A O 1
ATOM 563 N N . ALA A 1 73 ? -0.211 1.287 -9.334 1.00 91.44 73 ALA A N 1
ATOM 564 C CA . ALA A 1 73 ? -1.595 0.907 -9.060 1.00 91.44 73 ALA A CA 1
ATOM 565 C C . ALA A 1 73 ? -1.716 -0.459 -8.354 1.00 91.44 73 ALA A C 1
ATOM 567 O O . ALA A 1 73 ? -2.568 -0.639 -7.487 1.00 91.44 73 ALA A O 1
ATOM 568 N N . VAL A 1 74 ? -0.843 -1.416 -8.688 1.00 92.50 74 VAL A N 1
ATOM 569 C CA . VAL A 1 74 ? -0.818 -2.736 -8.038 1.00 92.50 74 VAL A CA 1
ATOM 570 C C . VAL A 1 74 ? -0.268 -2.611 -6.620 1.00 92.50 74 VAL A C 1
ATOM 572 O O . VAL A 1 74 ? -0.864 -3.146 -5.689 1.00 92.50 74 VAL A O 1
ATOM 575 N N . ALA A 1 75 ? 0.824 -1.866 -6.436 1.00 92.56 75 ALA A N 1
ATOM 576 C CA . ALA A 1 75 ? 1.399 -1.620 -5.116 1.00 92.56 75 ALA A CA 1
ATOM 577 C C . ALA A 1 75 ? 0.418 -0.884 -4.186 1.00 92.56 75 ALA A C 1
ATOM 579 O O . ALA A 1 75 ? 0.249 -1.277 -3.035 1.00 92.56 75 ALA A O 1
ATOM 580 N N . GLN A 1 76 ? -0.307 0.110 -4.706 1.00 93.50 76 GLN A N 1
ATOM 581 C CA . GLN A 1 76 ? -1.379 0.814 -4.003 1.00 93.50 76 GLN A CA 1
ATOM 582 C C . GLN A 1 76 ? -2.517 -0.124 -3.589 1.00 93.50 76 GLN A C 1
ATOM 584 O O . GLN A 1 76 ? -2.980 -0.048 -2.452 1.00 93.50 76 GLN A O 1
ATOM 589 N N . ALA A 1 77 ? -2.956 -1.029 -4.470 1.00 93.06 77 ALA A N 1
ATOM 590 C CA . ALA A 1 77 ? -3.996 -2.007 -4.148 1.00 93.06 77 ALA A CA 1
ATOM 591 C C . ALA A 1 77 ? -3.542 -2.997 -3.060 1.00 93.06 77 ALA A C 1
ATOM 593 O O . ALA A 1 77 ? -4.295 -3.287 -2.129 1.00 93.06 77 ALA A O 1
ATOM 594 N N . VAL A 1 78 ? -2.295 -3.475 -3.134 1.00 93.62 78 VAL A N 1
ATOM 595 C CA . VAL A 1 78 ? -1.695 -4.326 -2.093 1.00 93.62 78 VAL A CA 1
ATOM 596 C C . VAL A 1 78 ? -1.595 -3.567 -0.770 1.00 93.62 78 VAL A C 1
ATOM 598 O O . VAL A 1 78 ? -1.969 -4.108 0.267 1.00 93.62 78 VAL A O 1
ATOM 601 N N . ALA A 1 79 ? -1.166 -2.305 -0.796 1.00 92.31 79 ALA A N 1
ATOM 602 C CA . ALA A 1 79 ? -1.096 -1.464 0.392 1.00 92.31 79 ALA A CA 1
ATOM 603 C C . ALA A 1 79 ? -2.482 -1.239 1.020 1.00 92.31 79 ALA A C 1
ATOM 605 O O . ALA A 1 79 ? -2.627 -1.390 2.229 1.00 92.31 79 ALA A O 1
ATOM 606 N N . VAL A 1 80 ? -3.520 -0.971 0.218 1.00 91.69 80 VAL A N 1
ATOM 607 C CA . VAL A 1 80 ? -4.912 -0.866 0.701 1.00 91.69 80 VAL A CA 1
ATOM 608 C C . VAL A 1 80 ? -5.352 -2.156 1.379 1.00 91.69 80 VAL A C 1
ATOM 610 O O . VAL A 1 80 ? -5.908 -2.107 2.475 1.00 91.69 80 VAL A O 1
ATOM 613 N N . ARG A 1 81 ? -5.079 -3.313 0.768 1.00 92.38 81 ARG A N 1
ATOM 614 C CA . ARG A 1 81 ? -5.405 -4.610 1.366 1.00 92.38 81 ARG A CA 1
ATOM 615 C C . ARG A 1 81 ? -4.693 -4.806 2.706 1.00 92.38 81 ARG A C 1
ATOM 617 O O . ARG A 1 81 ? -5.352 -5.149 3.680 1.00 92.38 81 ARG A O 1
ATOM 624 N N . VAL A 1 82 ? -3.383 -4.565 2.767 1.00 91.31 82 VAL A N 1
ATOM 625 C CA . VAL A 1 82 ? -2.583 -4.709 3.996 1.00 91.31 82 VAL A CA 1
ATOM 626 C C . VAL A 1 82 ? -3.087 -3.783 5.103 1.00 91.31 82 VAL A C 1
ATOM 628 O O . VAL A 1 82 ? -3.206 -4.208 6.248 1.00 91.31 82 VAL A O 1
ATOM 631 N N . LEU A 1 83 ? -3.423 -2.534 4.774 1.00 89.88 83 LEU A N 1
ATOM 632 C CA . LEU A 1 83 ? -4.006 -1.594 5.731 1.00 89.88 83 LEU A CA 1
ATOM 633 C C . LEU A 1 83 ? -5.392 -2.059 6.199 1.00 89.88 83 LEU A C 1
ATOM 635 O O . LEU A 1 83 ? -5.675 -2.024 7.394 1.00 89.88 83 LEU A O 1
ATOM 639 N N . THR A 1 84 ? -6.218 -2.581 5.292 1.00 88.75 84 THR A N 1
ATOM 640 C CA . THR A 1 84 ? -7.552 -3.112 5.620 1.00 88.75 84 THR A CA 1
ATOM 641 C C . THR A 1 84 ? -7.465 -4.330 6.544 1.00 88.75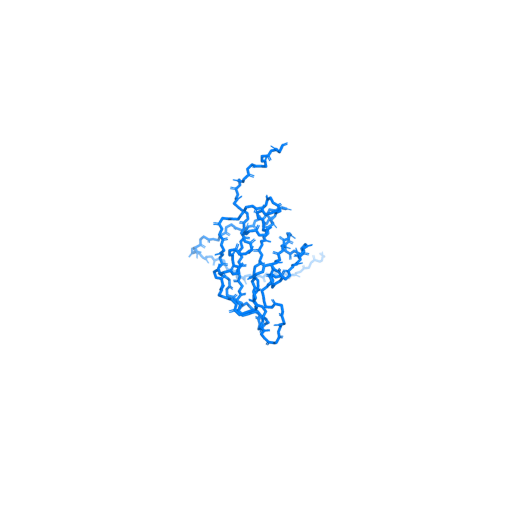 84 THR A C 1
ATOM 643 O O . THR A 1 84 ? -8.225 -4.417 7.504 1.00 88.75 84 THR A O 1
ATOM 646 N N . GLU A 1 85 ? -6.502 -5.233 6.319 1.00 89.12 85 GLU A N 1
ATOM 647 C CA . GLU A 1 85 ? -6.203 -6.369 7.212 1.00 89.12 85 GLU A CA 1
ATOM 648 C C . GLU A 1 85 ? -5.825 -5.905 8.635 1.00 89.12 85 GLU A C 1
ATOM 650 O O . GLU A 1 85 ? -6.034 -6.638 9.598 1.00 89.12 85 GLU A O 1
ATOM 655 N N . GLN A 1 86 ? -5.318 -4.675 8.782 1.00 84.56 86 GLN A N 1
ATOM 656 C CA . GLN A 1 86 ? -4.993 -4.036 10.064 1.00 84.56 86 GLN A CA 1
ATOM 657 C C . GLN A 1 86 ? -6.120 -3.130 10.604 1.00 84.56 86 GLN A C 1
ATOM 659 O O . GLN A 1 86 ? -5.915 -2.409 11.580 1.00 84.56 86 GLN A O 1
ATOM 664 N N . GLY A 1 87 ? -7.302 -3.123 9.977 1.00 84.94 87 GLY A N 1
ATOM 665 C CA . GLY A 1 87 ? -8.429 -2.267 10.374 1.00 84.94 87 GLY A CA 1
ATOM 666 C C . GLY A 1 87 ? -8.261 -0.787 10.005 1.00 84.94 87 GLY A C 1
ATOM 667 O O . GLY A 1 87 ? -8.932 0.082 10.567 1.00 84.94 87 GLY A O 1
ATOM 668 N N . VAL A 1 88 ? -7.358 -0.472 9.075 1.00 86.38 88 VAL A N 1
ATOM 669 C CA . VAL A 1 88 ? -7.088 0.886 8.597 1.00 86.38 88 VAL A CA 1
ATOM 670 C C . VAL A 1 88 ? -7.690 1.082 7.210 1.00 86.38 88 VAL A C 1
ATOM 672 O O . VAL A 1 88 ? -7.315 0.420 6.247 1.00 86.38 88 VAL A O 1
ATOM 675 N N . PHE A 1 89 ? -8.563 2.079 7.093 1.00 86.00 89 PHE A N 1
ATOM 676 C CA . PHE A 1 89 ? -9.132 2.509 5.819 1.00 86.00 89 PHE A CA 1
ATOM 677 C C . PHE A 1 89 ? -8.482 3.817 5.368 1.00 86.00 89 PHE A C 1
ATOM 679 O O . PHE A 1 89 ? -8.348 4.756 6.157 1.00 86.00 89 PHE A O 1
ATOM 686 N N . VAL A 1 90 ? -8.091 3.881 4.097 1.00 85.31 90 VAL A N 1
ATOM 687 C CA . VAL A 1 90 ? -7.517 5.072 3.457 1.00 85.31 90 VAL A CA 1
ATOM 688 C C . VAL A 1 90 ? -8.405 5.520 2.304 1.00 85.31 90 VAL A C 1
ATOM 690 O O . VAL A 1 90 ? -8.964 4.690 1.592 1.00 85.31 90 VAL A O 1
ATOM 693 N N . SER A 1 91 ? -8.558 6.833 2.128 1.00 74.12 91 SER A N 1
ATOM 694 C CA . SER A 1 91 ? -9.451 7.408 1.111 1.00 74.12 91 SER A CA 1
ATOM 695 C C . SER A 1 91 ? -8.827 7.490 -0.285 1.00 74.12 91 SER A C 1
ATOM 697 O O . SER A 1 91 ? -9.543 7.692 -1.261 1.00 74.12 91 SER A O 1
ATOM 699 N N . GLY A 1 92 ? -7.507 7.328 -0.393 1.00 84.44 92 GLY A N 1
ATOM 700 C CA . GLY A 1 92 ? -6.788 7.346 -1.662 1.00 84.44 92 GLY A CA 1
ATOM 701 C C . GLY A 1 92 ? -5.300 7.635 -1.494 1.00 84.44 92 GLY A C 1
ATOM 702 O O . GLY A 1 92 ? -4.843 8.030 -0.419 1.00 84.44 92 GLY A O 1
ATOM 703 N N . TRP A 1 93 ? -4.556 7.440 -2.581 1.00 90.81 93 TRP A N 1
ATOM 704 C CA . TRP A 1 93 ? -3.118 7.678 -2.664 1.00 90.81 93 TRP A CA 1
ATOM 705 C C . TRP A 1 93 ? -2.847 8.948 -3.463 1.00 90.81 93 TRP A C 1
ATOM 707 O O . TRP A 1 93 ? -3.243 9.049 -4.621 1.00 90.81 93 TRP A O 1
ATOM 717 N N . ASN A 1 94 ? -2.149 9.905 -2.858 1.00 90.69 94 ASN A N 1
ATOM 718 C CA . ASN A 1 94 ? -1.708 11.116 -3.542 1.00 90.69 94 ASN A CA 1
ATOM 719 C C . ASN A 1 94 ? -0.248 10.953 -3.934 1.00 90.69 94 ASN A C 1
ATOM 721 O O . ASN A 1 94 ? 0.581 10.678 -3.071 1.00 90.69 94 ASN A O 1
ATOM 725 N N . HIS A 1 95 ? 0.071 11.121 -5.214 1.00 89.56 95 HIS A N 1
ATOM 726 C CA . HIS A 1 95 ? 1.461 11.129 -5.650 1.00 89.56 95 HIS A CA 1
ATOM 727 C C . HIS A 1 95 ? 2.161 12.379 -5.113 1.00 89.56 95 HIS A C 1
ATOM 729 O O . HIS A 1 95 ? 1.669 13.496 -5.281 1.00 89.56 95 HIS A O 1
ATOM 735 N N . VAL A 1 96 ? 3.300 12.181 -4.465 1.00 86.44 96 VAL A N 1
ATOM 736 C CA . VAL A 1 96 ? 4.184 13.240 -3.996 1.00 86.44 96 VAL A CA 1
ATOM 737 C C . VAL A 1 96 ? 5.457 13.107 -4.807 1.00 86.44 96 VAL A C 1
ATOM 739 O O . VAL A 1 96 ? 6.071 12.046 -4.820 1.00 86.44 96 VAL A O 1
ATOM 742 N N . ALA A 1 97 ? 5.835 14.172 -5.514 1.00 76.75 97 ALA A N 1
ATOM 743 C CA . ALA A 1 97 ? 7.098 14.175 -6.236 1.00 76.75 97 ALA A CA 1
ATOM 744 C C . ALA A 1 97 ? 8.228 13.859 -5.246 1.00 76.75 97 ALA A C 1
ATOM 746 O O . ALA A 1 97 ? 8.313 14.490 -4.189 1.00 76.75 97 ALA A O 1
ATOM 747 N N . GLY A 1 98 ? 9.041 12.851 -5.568 1.00 63.06 98 GLY A N 1
ATOM 748 C CA . GLY A 1 98 ? 10.191 12.482 -4.755 1.00 63.06 98 GLY A CA 1
ATOM 749 C C . GLY A 1 98 ? 11.086 13.703 -4.569 1.00 63.06 98 GLY A C 1
ATOM 750 O O . GLY A 1 98 ? 11.557 14.288 -5.538 1.00 63.06 98 GLY A O 1
ATOM 751 N N . THR A 1 99 ? 11.273 14.126 -3.322 1.00 59.59 99 THR A N 1
ATOM 752 C CA . THR A 1 99 ? 12.220 15.189 -2.956 1.00 59.59 99 THR A CA 1
ATOM 753 C C . THR A 1 99 ? 13.643 14.662 -2.787 1.00 59.59 99 THR A C 1
ATOM 755 O O . THR A 1 99 ? 14.534 15.436 -2.460 1.00 59.59 99 THR A O 1
ATOM 758 N N . ASP A 1 100 ? 13.841 13.353 -2.950 1.00 62.78 100 ASP A N 1
ATOM 759 C CA . ASP A 1 100 ? 15.045 12.633 -2.556 1.00 62.78 100 ASP A CA 1
ATOM 760 C C . ASP A 1 100 ? 15.452 11.667 -3.675 1.00 62.78 100 ASP A C 1
ATOM 762 O O . ASP A 1 100 ? 14.613 10.900 -4.156 1.00 62.78 100 ASP A O 1
ATOM 766 N N . ASP A 1 101 ? 16.726 11.682 -4.074 1.00 66.88 101 ASP A N 1
ATOM 767 C CA . ASP A 1 101 ? 17.280 10.849 -5.156 1.00 66.88 101 ASP A CA 1
ATOM 768 C C . ASP A 1 101 ? 17.194 9.331 -4.877 1.00 66.88 101 ASP A C 1
ATOM 770 O O . ASP A 1 101 ? 17.508 8.509 -5.738 1.00 66.88 101 ASP A O 1
ATOM 774 N N . VAL A 1 102 ? 16.771 8.939 -3.670 1.00 67.00 102 VAL A N 1
ATOM 775 C CA . VAL A 1 102 ? 16.667 7.545 -3.211 1.00 67.00 102 VAL A CA 1
ATOM 776 C C . VAL A 1 102 ? 15.293 6.919 -3.503 1.00 67.00 102 VAL A C 1
ATOM 778 O O . VAL A 1 102 ? 15.164 5.691 -3.515 1.00 67.00 102 VAL A O 1
ATOM 781 N N . THR A 1 103 ? 14.258 7.728 -3.764 1.00 70.44 103 THR A N 1
ATOM 782 C CA . THR A 1 103 ? 12.888 7.242 -4.013 1.00 70.44 103 THR A CA 1
ATOM 783 C C . THR A 1 103 ? 12.410 7.644 -5.402 1.00 70.44 103 THR A C 1
ATOM 785 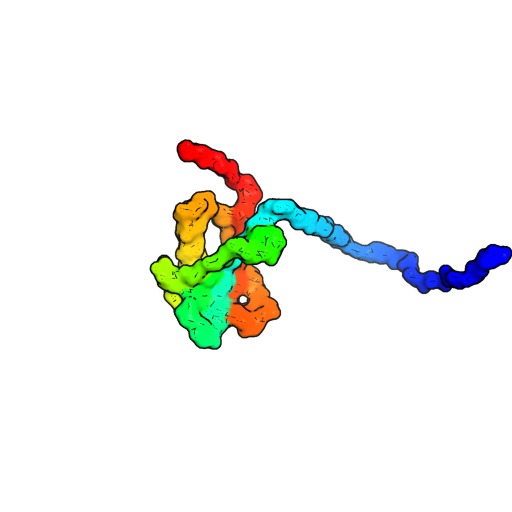O O . THR A 1 103 ? 12.308 8.827 -5.707 1.00 70.44 103 THR A O 1
ATOM 788 N N . ASP A 1 104 ? 12.057 6.659 -6.227 1.00 77.31 104 ASP A N 1
ATOM 789 C CA . ASP A 1 104 ? 11.584 6.909 -7.593 1.00 77.31 104 ASP A CA 1
ATOM 790 C C . ASP A 1 104 ? 10.115 7.348 -7.607 1.00 77.31 104 ASP A C 1
ATOM 792 O O . ASP A 1 104 ? 9.737 8.287 -8.301 1.00 77.31 104 ASP A O 1
ATOM 796 N N . GLU A 1 105 ? 9.286 6.697 -6.786 1.00 86.88 105 GLU A N 1
ATOM 797 C CA . GLU A 1 105 ? 7.863 7.007 -6.674 1.00 86.88 105 GLU A CA 1
ATOM 798 C C . GLU A 1 105 ? 7.441 7.054 -5.211 1.00 86.88 105 GLU A C 1
ATOM 800 O O . GLU A 1 105 ? 7.710 6.132 -4.440 1.00 86.88 105 GLU A O 1
ATOM 805 N N . HIS A 1 106 ? 6.740 8.116 -4.830 1.00 90.62 106 HIS A N 1
ATOM 806 C CA . HIS A 1 106 ? 6.253 8.305 -3.473 1.00 90.62 106 HIS A CA 1
ATOM 807 C C . HIS A 1 106 ? 4.764 8.636 -3.510 1.00 90.62 106 HIS A C 1
ATOM 809 O O . HIS A 1 106 ? 4.323 9.574 -4.171 1.00 90.62 106 HIS A O 1
ATOM 815 N N . PHE A 1 107 ? 3.966 7.858 -2.786 1.00 91.00 107 PHE A N 1
ATOM 816 C CA . PHE A 1 107 ? 2.547 8.115 -2.603 1.00 91.00 107 PHE A CA 1
ATOM 817 C C . PHE A 1 107 ? 2.204 8.256 -1.132 1.00 91.00 107 PHE A C 1
ATOM 819 O O . PHE A 1 107 ? 2.674 7.492 -0.297 1.00 91.00 107 PHE A O 1
ATOM 826 N N . VAL A 1 108 ? 1.319 9.195 -0.827 1.00 90.50 108 VAL A N 1
ATOM 827 C CA . VAL A 1 108 ? 0.886 9.493 0.530 1.00 90.50 108 VAL A CA 1
ATOM 828 C C . VAL A 1 108 ? -0.624 9.350 0.635 1.00 90.50 108 VAL A C 1
ATOM 830 O O . VAL A 1 108 ? -1.392 10.016 -0.067 1.00 90.50 108 VAL A O 1
ATOM 833 N N . ALA A 1 109 ? -1.052 8.492 1.550 1.00 90.12 109 ALA A N 1
ATOM 834 C CA . ALA A 1 109 ? -2.431 8.318 1.951 1.00 90.12 109 ALA A CA 1
ATOM 835 C C . ALA A 1 109 ? -2.646 8.879 3.359 1.00 90.12 109 ALA A C 1
ATOM 837 O O . ALA A 1 109 ? -1.840 8.699 4.273 1.00 90.12 109 ALA A O 1
ATOM 838 N N . ARG A 1 110 ? -3.780 9.551 3.545 1.00 80.75 110 ARG A N 1
ATOM 839 C CA . ARG A 1 110 ? -4.259 9.980 4.861 1.00 80.75 110 ARG A CA 1
ATOM 840 C C . ARG A 1 110 ? -5.449 9.117 5.247 1.00 80.75 110 ARG A C 1
ATOM 842 O O . ARG A 1 110 ? -6.184 8.635 4.380 1.00 80.75 110 ARG A O 1
ATOM 849 N N . ARG A 1 111 ? -5.670 8.954 6.552 1.00 75.56 111 ARG A N 1
ATOM 850 C CA . ARG A 1 111 ? -6.960 8.435 7.015 1.00 75.56 111 ARG A CA 1
ATOM 851 C C . ARG A 1 111 ? -8.046 9.439 6.622 1.00 75.56 111 ARG A C 1
ATOM 853 O O . ARG A 1 111 ? -7.820 10.643 6.781 1.00 75.56 111 ARG A O 1
ATOM 860 N N . PRO A 1 112 ? -9.208 8.986 6.129 1.00 63.75 112 PRO A N 1
ATOM 861 C CA . PRO A 1 112 ? -10.356 9.866 6.028 1.00 63.75 112 PRO A CA 1
ATOM 862 C C . PRO A 1 112 ? -10.630 10.434 7.422 1.00 63.75 112 PRO A C 1
ATOM 864 O O . PRO A 1 112 ? -10.711 9.699 8.410 1.00 63.75 112 PRO A O 1
ATOM 867 N N . HIS A 1 113 ? -10.706 11.759 7.508 1.00 48.66 113 HIS A N 1
ATOM 868 C CA . HIS A 1 113 ? -11.167 12.425 8.714 1.00 48.66 113 HIS A CA 1
ATOM 869 C C . HIS A 1 113 ? -12.617 11.967 8.926 1.00 48.66 113 HIS A C 1
ATOM 871 O O . HIS A 1 113 ? -13.450 12.203 8.058 1.00 48.66 113 HIS A O 1
ATOM 877 N N . ALA A 1 114 ? -12.870 11.258 10.030 1.00 45.03 114 ALA A N 1
ATOM 878 C CA . ALA A 1 114 ? -14.092 10.502 10.332 1.00 45.03 114 ALA A CA 1
ATOM 879 C C . ALA A 1 114 ? -14.222 9.131 9.632 1.00 45.03 114 ALA A C 1
ATOM 881 O O . ALA A 1 114 ? -15.009 8.940 8.711 1.00 45.03 114 ALA A O 1
ATOM 882 N N . ALA A 1 115 ? -13.528 8.124 10.163 1.00 44.00 115 ALA A N 1
ATOM 883 C CA . ALA A 1 115 ? -14.085 6.774 10.202 1.00 44.00 115 ALA A CA 1
ATOM 884 C C . ALA A 1 115 ? -14.340 6.443 11.681 1.00 44.00 115 ALA A C 1
ATOM 886 O O . ALA A 1 115 ? -13.365 6.346 12.435 1.00 44.00 115 ALA A O 1
ATOM 887 N N . PRO A 1 116 ? -15.603 6.347 12.138 1.00 42.22 116 PRO A N 1
ATOM 888 C CA . PRO A 1 116 ? -15.880 5.855 13.479 1.00 42.22 116 PRO A CA 1
ATOM 889 C C . PRO A 1 116 ? -15.278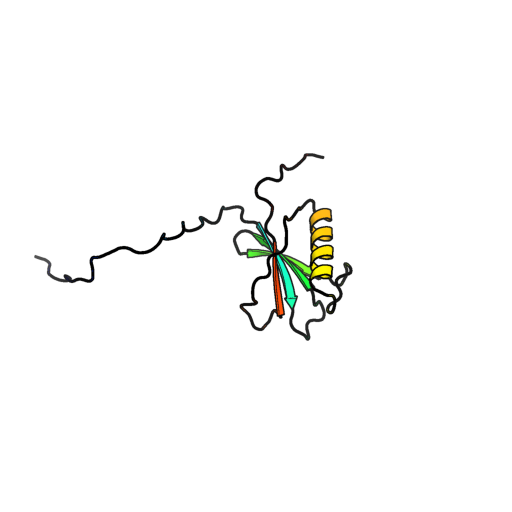 4.455 13.610 1.00 42.22 116 PRO A C 1
ATOM 891 O O . PRO A 1 116 ? -15.445 3.609 12.731 1.00 42.22 116 PRO A O 1
ATOM 894 N N . ILE A 1 117 ? -14.539 4.236 14.695 1.00 46.69 117 ILE A N 1
ATOM 895 C CA . ILE A 1 117 ? -14.081 2.908 15.095 1.00 46.69 117 ILE A CA 1
ATOM 896 C C . ILE A 1 117 ? -15.361 2.123 15.387 1.00 46.69 117 ILE A C 1
ATOM 898 O O . ILE A 1 117 ? -15.993 2.352 16.416 1.00 46.69 117 ILE A O 1
ATOM 902 N N . LEU A 1 118 ? -15.803 1.276 14.458 1.00 38.69 118 LEU A N 1
ATOM 903 C CA . LEU A 1 118 ? -16.869 0.327 14.752 1.00 38.69 118 LEU A CA 1
ATOM 904 C C . LEU A 1 118 ? -16.287 -0.703 15.732 1.00 38.69 118 LEU A C 1
ATOM 906 O O . LEU A 1 118 ? -15.286 -1.337 15.388 1.00 38.69 118 LEU A O 1
ATOM 910 N N . PRO A 1 119 ? -16.838 -0.841 16.952 1.00 40.41 119 PRO A N 1
ATOM 911 C CA . PRO A 1 119 ? -16.453 -1.927 17.839 1.00 40.41 119 PRO A CA 1
ATOM 912 C C . PRO A 1 119 ? -16.896 -3.259 17.219 1.00 40.41 119 PRO A C 1
ATOM 914 O O . PRO A 1 119 ? -17.999 -3.353 16.675 1.00 40.41 119 PRO A O 1
ATOM 917 N N . VAL A 1 120 ? -15.998 -4.246 17.271 1.00 45.31 120 VAL A N 1
ATOM 918 C CA . VAL A 1 120 ? -16.266 -5.659 16.954 1.00 45.31 120 VAL A CA 1
ATOM 919 C C . VAL A 1 120 ? -17.092 -6.283 18.070 1.00 45.31 120 VAL A C 1
ATOM 921 O O . VAL A 1 120 ? -16.786 -5.974 19.246 1.00 45.31 120 VAL A O 1
#

Secondary structure (DSSP, 8-state):
--------------------------TT-EEEEEEEEPTT-SS-EEEEEEETTEEEEEEESGGGT--TTS-HHHHHHHHHHHHHHTT---S--EEE--SSTTEEEEEEEEPPS-------